Protein AF-A0A4C1T199-F1 (afdb_monomer)

InterPro domains:
  IPR036397 Ribonuclease H superfamily [G3DSA:3.30.420.10] (5-87)

Secondary structure (DSSP, 8-state):
--------HHHHHHHHHTT---PPTT-GGG-HIIIIIHHHHHHHSTT---SSHHHHHHHHHHHHHHHHHHHHHHHHHHHHHHHHHT-SSPPP-----SHHHHHHHHHHH-

Radius of gyration: 20.2 Å; Cα contacts (8 Å, |Δi|>4): 22; chains: 1; bounding box: 51×42×46 Å

Foldseek 3Di:
DDPPDPQDPVNVVVVVVVVPDPDDPPPPVVDPCSPQVCVQLCVVCPPDDDPDPVVVVVSSVVSSCVSVVVVVVVVVVVVVVVCQVVDPDDDDDDPVPPPVVVVVVVVSVD

Organism: Eumeta variegata (NCBI:txid151549)

Solvent-accessible surface area (backbone atoms only — not comparable to full-atom values): 6987 Å² total; per-residue (Å²): 137,83,92,73,81,88,77,45,76,67,55,49,54,56,37,64,77,46,79,59,79,86,68,67,87,92,47,70,91,71,44,67,52,63,73,51,51,49,52,53,41,50,60,70,52,53,95,66,82,65,96,45,70,66,59,45,50,50,53,49,52,51,44,51,48,51,51,52,49,55,51,51,50,50,54,50,50,53,55,49,50,55,50,56,75,70,44,94,62,80,85,78,84,83,77,78,66,71,61,66,62,56,55,54,51,58,68,75,74,108

pLDDT: mean 70.11, std 15.96, range [34.03, 97.06]

Structure (mmCIF, N/CA/C/O backbone):
data_AF-A0A4C1T199-F1
#
_entry.id   AF-A0A4C1T199-F1
#
loop_
_atom_site.group_PDB
_atom_site.id
_atom_site.type_symbol
_atom_site.label_atom_id
_atom_site.label_alt_id
_atom_site.label_comp_id
_atom_site.label_asym_id
_atom_site.label_entity_id
_atom_site.label_seq_id
_atom_site.pdbx_PDB_ins_code
_atom_site.Cartn_x
_atom_site.Cartn_y
_atom_site.Cartn_z
_atom_site.occupancy
_atom_site.B_iso_or_equiv
_atom_site.auth_seq_id
_atom_site.auth_comp_id
_atom_site.auth_asym_id
_atom_site.auth_atom_id
_atom_site.pdbx_PDB_model_num
ATOM 1 N N . MET A 1 1 ? -9.359 -24.063 7.436 1.00 35.16 1 MET A N 1
ATOM 2 C CA . MET A 1 1 ? -10.276 -22.907 7.341 1.00 35.16 1 MET A CA 1
ATOM 3 C C . MET A 1 1 ? -10.502 -22.633 5.862 1.00 35.16 1 MET A C 1
ATOM 5 O O . MET A 1 1 ? -9.611 -22.157 5.174 1.00 35.16 1 MET A O 1
ATOM 9 N N . THR A 1 2 ? -11.620 -23.132 5.354 1.00 34.03 2 THR A N 1
ATOM 10 C CA . THR A 1 2 ? -11.998 -23.245 3.940 1.00 34.03 2 THR A CA 1
ATOM 11 C C . THR A 1 2 ? -12.396 -21.885 3.352 1.00 34.03 2 THR A C 1
ATOM 13 O O . THR A 1 2 ? -13.448 -21.364 3.701 1.00 34.03 2 THR A O 1
ATOM 16 N N . MET A 1 3 ? -11.599 -21.320 2.433 1.00 44.09 3 MET A N 1
ATOM 17 C CA . MET A 1 3 ? -12.063 -20.263 1.512 1.00 44.09 3 MET A CA 1
ATOM 18 C C . MET A 1 3 ? -12.779 -20.915 0.318 1.00 44.09 3 MET A C 1
ATOM 20 O O . MET A 1 3 ? -12.268 -20.941 -0.799 1.00 44.09 3 MET A O 1
ATOM 24 N N . LEU A 1 4 ? -13.930 -21.534 0.563 1.00 49.19 4 LEU A N 1
ATOM 25 C CA . LEU A 1 4 ? -14.813 -22.030 -0.490 1.00 49.19 4 LEU A CA 1
ATOM 26 C C . LEU A 1 4 ? -15.930 -20.996 -0.687 1.00 49.19 4 LEU A C 1
ATOM 28 O O . LEU A 1 4 ? -16.719 -20.772 0.221 1.00 49.19 4 LEU A O 1
ATOM 32 N N . ALA A 1 5 ? -15.936 -20.384 -1.876 1.00 52.59 5 ALA A N 1
ATOM 33 C CA . ALA A 1 5 ? -17.020 -19.611 -2.494 1.00 52.59 5 ALA A CA 1
ATOM 34 C C . ALA A 1 5 ? -17.543 -18.356 -1.750 1.00 52.59 5 ALA A C 1
ATOM 36 O O . ALA A 1 5 ? -18.486 -18.417 -0.972 1.00 52.59 5 ALA A O 1
ATOM 37 N N . VAL A 1 6 ? -16.997 -17.178 -2.092 1.00 60.91 6 VAL A N 1
ATOM 38 C CA . VAL A 1 6 ? -17.610 -15.853 -1.800 1.00 60.91 6 VAL A CA 1
ATOM 39 C C . VAL A 1 6 ? -18.244 -15.226 -3.058 1.00 60.91 6 VAL A C 1
ATOM 41 O O . VAL A 1 6 ? -18.815 -14.141 -3.007 1.00 60.91 6 VAL A O 1
ATOM 44 N N . ILE A 1 7 ? -18.169 -15.885 -4.216 1.00 65.81 7 ILE A N 1
ATOM 45 C CA . ILE A 1 7 ? -18.679 -15.306 -5.465 1.00 65.81 7 ILE A CA 1
ATOM 46 C C . ILE A 1 7 ? -20.183 -15.601 -5.568 1.00 65.81 7 ILE A C 1
ATOM 48 O O . ILE A 1 7 ? -20.585 -16.745 -5.766 1.00 65.81 7 ILE A O 1
ATOM 52 N N . SER A 1 8 ? -21.008 -14.563 -5.398 1.00 79.62 8 SER A N 1
ATOM 53 C CA . SER A 1 8 ? -22.467 -14.611 -5.576 1.00 79.62 8 SER A CA 1
ATOM 54 C C . SER A 1 8 ? -22.842 -14.722 -7.061 1.00 79.62 8 SER A C 1
ATOM 56 O O . SER A 1 8 ? -22.076 -14.322 -7.942 1.00 79.62 8 SER A O 1
ATOM 58 N N . ALA A 1 9 ? -24.054 -15.198 -7.354 1.00 73.69 9 ALA A N 1
ATOM 59 C CA . ALA A 1 9 ? -24.623 -15.195 -8.705 1.00 73.69 9 ALA A CA 1
ATOM 60 C C . ALA A 1 9 ? -24.658 -13.786 -9.330 1.00 73.69 9 ALA A C 1
ATOM 62 O O . ALA A 1 9 ? -24.552 -13.624 -10.543 1.00 73.69 9 ALA A O 1
ATOM 63 N N . GLU A 1 10 ? -24.785 -12.747 -8.508 1.00 76.69 10 GLU A N 1
ATOM 64 C CA . GLU A 1 10 ? -24.728 -11.358 -8.965 1.00 76.69 10 GLU A CA 1
ATOM 65 C C . GLU A 1 10 ? -23.302 -10.927 -9.330 1.00 76.69 10 GLU A C 1
ATOM 67 O O . GLU A 1 10 ? -23.082 -10.338 -10.384 1.00 76.69 10 GLU A O 1
ATOM 72 N N . THR A 1 11 ? -22.311 -11.327 -8.527 1.00 67.50 11 THR A N 1
ATOM 73 C CA . THR A 1 11 ? -20.888 -11.106 -8.825 1.00 67.50 11 THR A CA 1
ATOM 74 C C . THR A 1 11 ? -20.446 -11.869 -10.073 1.00 67.50 11 THR A C 1
ATOM 76 O O . THR A 1 11 ? -19.643 -11.360 -10.843 1.00 67.50 11 THR A O 1
ATOM 79 N N . THR A 1 12 ? -20.981 -13.072 -10.296 1.00 68.75 12 THR A N 1
ATOM 80 C CA . THR A 1 12 ? -20.656 -13.896 -11.470 1.00 68.75 12 THR A CA 1
ATOM 81 C C . THR A 1 12 ? -21.156 -13.237 -12.751 1.00 68.75 12 THR A C 1
ATOM 83 O O . THR A 1 12 ? -20.362 -13.045 -13.661 1.00 68.75 12 THR A O 1
ATOM 86 N N . ARG A 1 13 ? -22.414 -12.772 -12.780 1.00 75.31 13 ARG A N 1
ATOM 87 C CA . ARG A 1 13 ? -22.972 -12.028 -13.925 1.00 75.31 13 ARG A CA 1
ATOM 88 C C . ARG A 1 13 ? -22.185 -10.754 -14.231 1.00 75.31 13 ARG A C 1
ATOM 90 O O . ARG A 1 13 ? -21.820 -10.507 -15.372 1.00 75.31 13 ARG A O 1
ATOM 97 N N . PHE A 1 14 ? -21.840 -9.988 -13.197 1.00 71.38 14 PHE A N 1
ATOM 98 C CA . PHE A 1 14 ? -21.012 -8.793 -13.360 1.00 71.38 14 PHE A CA 1
ATOM 99 C C . PHE A 1 14 ? -19.614 -9.105 -13.931 1.00 71.38 14 PHE A C 1
ATOM 101 O O . PHE A 1 14 ? -19.091 -8.349 -14.747 1.00 71.38 14 PHE A O 1
ATOM 108 N N . LEU A 1 15 ? -18.998 -10.219 -13.518 1.00 68.06 15 LEU A N 1
ATOM 109 C CA . LEU A 1 15 ? -17.690 -10.666 -14.015 1.00 68.06 15 LEU A CA 1
ATOM 110 C C . LEU A 1 15 ? -17.754 -11.346 -15.393 1.00 68.06 15 LEU A C 1
ATOM 112 O O . LEU A 1 15 ? -16.746 -11.382 -16.095 1.00 68.06 15 LEU A O 1
ATOM 116 N N . GLU A 1 16 ? -18.901 -11.890 -15.791 1.00 70.62 16 GLU A N 1
ATOM 117 C CA . GLU A 1 16 ? -19.142 -12.378 -17.153 1.00 70.62 16 GLU A CA 1
ATOM 118 C C . GLU A 1 16 ? -19.201 -11.206 -18.139 1.00 70.62 16 GLU A C 1
ATOM 120 O O . GLU A 1 16 ? -18.557 -11.254 -19.190 1.00 70.62 16 GLU A O 1
ATOM 125 N N . ASP A 1 17 ? -19.867 -10.114 -17.752 1.00 69.81 17 ASP A N 1
ATOM 126 C CA . ASP A 1 17 ? -19.893 -8.865 -18.519 1.00 69.81 17 ASP A CA 1
ATOM 127 C C . ASP A 1 17 ? -18.507 -8.189 -18.570 1.00 69.81 17 ASP A C 1
ATOM 129 O O . ASP A 1 17 ? -18.125 -7.565 -19.564 1.00 69.81 17 ASP A O 1
ATOM 133 N N . GLN A 1 18 ? -17.712 -8.338 -17.507 1.00 59.62 18 GLN A N 1
ATOM 134 C CA . GLN A 1 18 ? -16.345 -7.830 -17.390 1.00 59.62 18 GLN A CA 1
ATOM 135 C C . GLN A 1 18 ? -15.328 -8.953 -17.613 1.00 59.62 18 GLN A C 1
ATOM 137 O O . GLN A 1 18 ? -14.804 -9.449 -16.626 1.00 59.62 18 GLN A O 1
ATOM 142 N N . LYS A 1 19 ? -15.023 -9.331 -18.872 1.00 60.66 19 LYS A N 1
ATOM 143 C CA . LYS A 1 19 ? -14.031 -10.371 -19.277 1.00 60.66 19 LYS A CA 1
ATOM 144 C C . LYS A 1 19 ? -12.987 -10.691 -18.195 1.00 60.66 19 LYS A C 1
ATOM 146 O O . LYS A 1 19 ? -11.875 -10.153 -18.193 1.00 60.66 19 LYS A O 1
ATOM 151 N N . SER A 1 20 ? -13.362 -11.577 -17.277 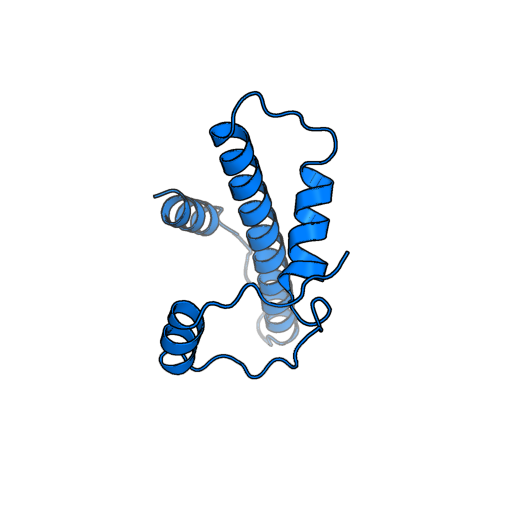1.00 62.75 20 SER A N 1
ATOM 152 C CA . SER A 1 20 ? -12.520 -11.923 -16.146 1.00 62.75 20 SER A CA 1
ATOM 153 C C . SER A 1 20 ? -11.333 -12.710 -16.676 1.00 62.75 20 SER A C 1
ATOM 155 O O . SER A 1 20 ? -11.477 -13.631 -17.483 1.00 62.75 20 SER A O 1
ATOM 157 N N . THR A 1 21 ? -10.132 -12.309 -16.274 1.00 59.97 21 THR A N 1
ATOM 158 C CA . THR A 1 21 ? -8.916 -13.045 -16.626 1.00 59.97 21 THR A CA 1
ATOM 159 C C . THR A 1 21 ? -9.031 -14.435 -16.002 1.00 59.97 21 THR A C 1
ATOM 161 O O . THR A 1 21 ? -9.262 -14.542 -14.801 1.00 59.97 21 THR A O 1
ATOM 164 N N . GLY A 1 22 ? -8.967 -15.485 -16.832 1.00 57.75 22 GLY A N 1
ATOM 165 C CA . GLY A 1 22 ? -9.269 -16.884 -16.491 1.00 57.75 22 GLY A CA 1
ATOM 166 C C . GLY A 1 22 ? -8.294 -17.519 -15.499 1.00 57.75 22 GLY A C 1
ATOM 167 O O . GLY A 1 22 ? -7.640 -18.512 -15.811 1.00 57.75 22 GLY A O 1
ATOM 168 N N . TYR A 1 23 ? -8.166 -16.933 -14.312 1.00 59.06 23 TYR A N 1
ATOM 169 C CA . TYR A 1 23 ? -7.356 -17.465 -13.237 1.00 59.06 23 TYR A CA 1
ATOM 170 C C . TYR A 1 23 ? -7.977 -18.773 -12.746 1.00 59.06 23 TYR A C 1
ATOM 172 O O . TYR A 1 23 ? -9.166 -18.802 -12.412 1.00 59.06 23 TYR A O 1
ATOM 180 N N . PRO A 1 24 ? -7.190 -19.856 -12.672 1.00 61.06 24 PRO A N 1
ATOM 181 C CA . PRO A 1 24 ? -7.676 -21.100 -12.115 1.00 61.06 24 PRO A CA 1
ATOM 182 C C . PRO A 1 24 ? -8.100 -20.891 -10.650 1.00 61.06 24 PRO A C 1
ATOM 184 O O . PRO A 1 24 ? -7.430 -20.155 -9.910 1.00 61.06 24 PRO A O 1
ATOM 187 N N . PRO A 1 25 ? -9.192 -21.537 -10.204 1.00 60.84 25 PRO A N 1
ATOM 188 C CA . PRO A 1 25 ? -9.600 -21.502 -8.807 1.00 60.84 25 PRO A CA 1
ATOM 189 C C . PRO A 1 25 ? -8.437 -21.916 -7.886 1.00 60.84 25 PRO A C 1
ATOM 191 O O . PRO A 1 25 ? -7.657 -22.806 -8.221 1.00 60.84 25 PRO A O 1
ATOM 194 N N . TYR A 1 26 ? -8.337 -21.294 -6.706 1.00 56.25 26 TYR A N 1
ATOM 195 C CA . TYR A 1 26 ? -7.384 -21.637 -5.628 1.00 56.25 26 TYR A CA 1
ATOM 196 C C . TYR A 1 26 ? -5.907 -21.279 -5.810 1.00 56.25 26 TYR A C 1
ATOM 198 O O . TYR A 1 26 ? -5.066 -21.818 -5.092 1.00 56.25 26 TYR A O 1
ATOM 206 N N . HIS A 1 27 ? -5.564 -20.315 -6.661 1.00 60.44 27 HIS A N 1
ATOM 207 C CA . HIS A 1 27 ? -4.216 -19.743 -6.660 1.00 60.44 27 HIS A CA 1
ATOM 208 C C . HIS A 1 27 ? -4.201 -18.294 -6.141 1.00 60.44 27 HIS A C 1
ATOM 210 O O . HIS A 1 27 ? -3.972 -17.354 -6.904 1.00 60.44 27 HIS A O 1
ATOM 216 N N . PRO A 1 28 ? -4.356 -18.069 -4.816 1.00 56.03 28 PRO A N 1
ATOM 217 C CA . PRO A 1 28 ? -4.032 -16.768 -4.224 1.00 56.03 28 PRO A CA 1
ATOM 218 C C . PRO A 1 28 ? -2.561 -16.397 -4.484 1.00 56.03 28 PRO A C 1
ATOM 220 O O . PRO A 1 28 ? -2.224 -15.217 -4.498 1.00 56.03 28 PRO A O 1
ATOM 223 N N . TYR A 1 29 ? -1.731 -17.402 -4.777 1.00 55.44 29 TYR A N 1
ATOM 224 C CA . TYR A 1 29 ? -0.367 -17.317 -5.278 1.00 55.44 29 TYR A CA 1
ATOM 225 C C . TYR A 1 29 ? -0.228 -16.915 -6.764 1.00 55.44 29 TYR A C 1
ATOM 227 O O . TYR A 1 29 ? 0.839 -17.093 -7.342 1.00 55.44 29 TYR A O 1
ATOM 235 N N . LEU A 1 30 ? -1.258 -16.394 -7.427 1.00 62.19 30 LEU A N 1
ATOM 236 C CA . LEU A 1 30 ? -1.114 -15.801 -8.768 1.00 62.19 30 LEU A CA 1
ATOM 237 C C . LEU A 1 30 ? -1.511 -14.325 -8.806 1.00 62.19 30 LEU A C 1
ATOM 239 O O . LEU A 1 30 ? -1.213 -13.635 -9.776 1.00 62.19 30 LEU A O 1
ATOM 243 N N . ALA A 1 31 ? -2.125 -13.810 -7.738 1.00 69.25 31 ALA A N 1
ATOM 244 C CA . ALA A 1 31 ? -2.489 -12.406 -7.654 1.00 69.25 31 ALA A CA 1
ATOM 245 C C . ALA A 1 31 ? -1.267 -11.568 -7.227 1.00 69.25 31 ALA A C 1
ATOM 247 O O . ALA A 1 31 ? -0.773 -11.745 -6.107 1.00 69.25 31 ALA A O 1
ATOM 248 N N . PRO A 1 32 ? -0.808 -10.597 -8.039 1.00 67.25 32 PRO A N 1
ATOM 249 C CA . PRO A 1 32 ? 0.330 -9.738 -7.691 1.00 67.25 32 PRO A CA 1
ATOM 250 C C . PRO A 1 32 ? 0.159 -9.016 -6.346 1.00 67.25 32 PRO A C 1
ATOM 252 O O . PRO A 1 32 ? 1.130 -8.777 -5.623 1.00 67.25 32 PRO A O 1
ATOM 255 N N . ASN A 1 33 ? -1.090 -8.720 -5.974 1.00 74.44 33 ASN A N 1
ATOM 256 C CA . ASN A 1 33 ? -1.425 -8.067 -4.712 1.00 74.44 33 ASN A CA 1
ATOM 257 C C . ASN A 1 33 ? -1.065 -8.926 -3.488 1.00 74.44 33 ASN A C 1
ATOM 259 O O . ASN A 1 33 ? -0.608 -8.382 -2.485 1.00 74.44 33 ASN A O 1
ATOM 263 N N . ASN A 1 34 ? -1.197 -10.253 -3.578 1.00 75.44 34 ASN A N 1
ATOM 264 C CA . ASN A 1 34 ? -0.989 -11.162 -2.448 1.00 75.44 34 ASN A CA 1
ATOM 265 C C . ASN A 1 34 ? 0.489 -11.381 -2.097 1.00 75.44 34 ASN A C 1
ATOM 267 O O . ASN A 1 34 ? 0.794 -11.645 -0.937 1.00 75.44 34 ASN A O 1
ATOM 271 N N . PHE A 1 35 ? 1.408 -11.229 -3.054 1.00 70.19 35 PHE A N 1
ATOM 272 C CA . PHE A 1 35 ? 2.847 -11.403 -2.803 1.00 70.19 35 PHE A CA 1
ATOM 273 C C . PHE A 1 35 ? 3.628 -10.120 -2.634 1.00 70.19 35 PHE A C 1
ATOM 275 O O . PHE A 1 35 ? 4.657 -10.114 -1.966 1.00 70.19 35 PHE A O 1
ATOM 282 N N . TYR A 1 36 ? 3.192 -9.056 -3.300 1.00 74.06 36 TYR A N 1
ATOM 283 C CA . TYR A 1 36 ? 3.976 -7.837 -3.361 1.00 74.06 36 TYR A CA 1
ATOM 284 C C . TYR A 1 36 ? 3.336 -6.738 -2.524 1.00 74.06 36 TYR A C 1
ATOM 286 O O . TYR A 1 36 ? 3.963 -6.229 -1.600 1.00 74.06 36 TYR A O 1
ATOM 294 N N . LEU A 1 37 ? 2.071 -6.412 -2.807 1.00 81.25 37 LEU A N 1
ATOM 295 C CA . LEU A 1 37 ? 1.401 -5.268 -2.194 1.00 81.25 37 LEU A CA 1
ATOM 296 C C . LEU A 1 37 ? 1.049 -5.519 -0.724 1.00 81.25 37 LEU A C 1
ATOM 298 O O . LEU A 1 37 ? 1.424 -4.737 0.146 1.00 81.25 37 LEU A O 1
ATOM 302 N N . PHE A 1 38 ? 0.340 -6.608 -0.423 1.00 83.75 38 PHE A N 1
ATOM 303 C CA . PHE A 1 38 ? -0.107 -6.865 0.943 1.00 83.75 38 PHE A CA 1
ATOM 304 C C . PHE A 1 38 ? 1.048 -7.144 1.905 1.00 83.75 38 PHE A C 1
ATOM 306 O O . PHE A 1 38 ? 1.028 -6.564 2.989 1.00 83.75 38 PHE A O 1
ATOM 313 N N . PRO A 1 39 ? 2.083 -7.936 1.561 1.00 87.69 39 PRO A N 1
ATOM 314 C CA . PRO A 1 39 ? 3.212 -8.132 2.465 1.00 87.69 39 PRO A CA 1
ATOM 315 C C . PRO A 1 39 ? 3.996 -6.843 2.743 1.00 87.69 39 PRO A C 1
ATOM 317 O O . PRO A 1 39 ? 4.347 -6.593 3.897 1.00 87.69 39 PRO A O 1
ATOM 320 N N . SER A 1 40 ? 4.23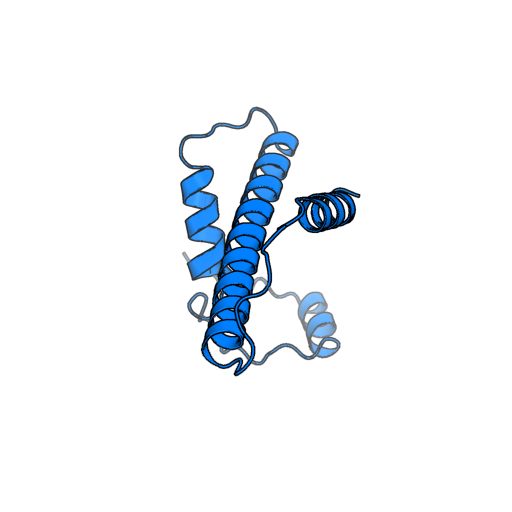0 -5.994 1.734 1.00 84.56 40 SER A N 1
ATOM 321 C CA . SER A 1 40 ? 4.990 -4.752 1.923 1.00 84.56 40 SER A CA 1
ATOM 322 C C . SER A 1 40 ? 4.226 -3.733 2.769 1.00 84.56 40 SER A C 1
ATOM 324 O O . SER A 1 40 ? 4.782 -3.178 3.719 1.00 84.56 40 SER A O 1
ATOM 326 N N . VAL A 1 41 ? 2.936 -3.536 2.482 1.00 87.69 41 VAL A N 1
ATOM 327 C CA . VAL A 1 41 ? 2.066 -2.627 3.238 1.00 87.69 41 VAL A CA 1
ATOM 328 C C . VAL A 1 41 ? 1.858 -3.147 4.659 1.00 87.69 41 VAL A C 1
ATOM 330 O O . VAL A 1 41 ? 1.983 -2.384 5.613 1.00 87.69 41 VAL A O 1
ATOM 333 N N . LYS A 1 42 ? 1.642 -4.457 4.840 1.00 89.12 42 LYS A N 1
ATOM 334 C CA . LYS A 1 42 ? 1.504 -5.075 6.168 1.00 89.12 42 LYS A CA 1
ATOM 335 C C . LYS A 1 42 ? 2.768 -4.928 7.010 1.00 89.12 42 LYS A C 1
ATOM 337 O O . LYS A 1 42 ? 2.660 -4.723 8.212 1.00 89.12 42 LYS A O 1
ATOM 342 N N . ASN A 1 43 ? 3.952 -5.008 6.401 1.00 89.50 43 ASN A N 1
ATOM 343 C CA . ASN A 1 43 ? 5.208 -4.784 7.113 1.00 89.50 43 ASN A CA 1
ATOM 344 C C . ASN A 1 43 ? 5.384 -3.317 7.543 1.00 89.50 43 ASN A C 1
ATOM 346 O O . ASN A 1 43 ? 5.931 -3.063 8.609 1.00 89.50 43 ASN A O 1
ATOM 350 N N . LYS A 1 44 ? 4.904 -2.353 6.746 1.00 88.62 44 LYS A N 1
ATOM 351 C CA . LYS A 1 44 ? 4.941 -0.915 7.081 1.00 88.62 44 LYS A CA 1
ATOM 352 C C . LYS A 1 44 ? 3.937 -0.523 8.163 1.00 88.62 44 LYS A C 1
ATOM 354 O O . LYS A 1 44 ? 4.256 0.285 9.024 1.00 88.62 44 LYS A O 1
ATOM 359 N N . LEU A 1 45 ? 2.757 -1.137 8.133 1.00 91.44 45 LEU A N 1
ATOM 360 C CA . LEU A 1 45 ? 1.704 -0.969 9.137 1.00 91.44 45 LEU A CA 1
ATOM 361 C C . LEU A 1 45 ? 1.943 -1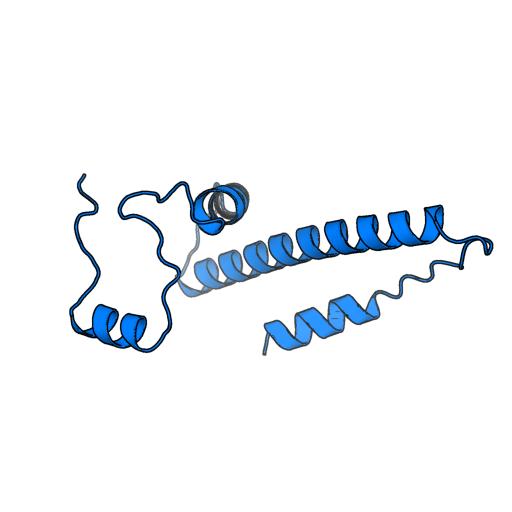.810 10.400 1.00 91.44 45 LEU A C 1
ATOM 363 O O . LEU A 1 45 ? 1.135 -1.772 11.330 1.00 91.44 45 LEU A O 1
ATOM 367 N N . ARG A 1 46 ? 3.008 -2.619 10.427 1.00 93.94 46 ARG A N 1
ATOM 368 C CA . ARG A 1 46 ? 3.303 -3.497 11.554 1.00 93.94 46 ARG A CA 1
ATOM 369 C C . ARG A 1 46 ? 3.488 -2.660 12.818 1.00 93.94 46 ARG A C 1
ATOM 371 O O . ARG A 1 46 ? 4.065 -1.579 12.779 1.00 93.94 46 ARG A O 1
ATOM 378 N N . ASP A 1 47 ? 2.953 -3.170 13.922 1.00 91.69 47 ASP A N 1
ATOM 379 C CA . ASP A 1 47 ? 3.039 -2.569 15.257 1.00 91.69 47 ASP A CA 1
ATOM 380 C C . ASP A 1 47 ? 2.328 -1.205 15.411 1.00 91.69 47 ASP A C 1
ATOM 382 O O . ASP A 1 47 ? 2.327 -0.626 16.498 1.00 91.69 47 ASP A O 1
ATOM 386 N N . GLN A 1 48 ? 1.623 -0.726 14.378 1.00 93.50 48 GLN A N 1
ATOM 387 C CA . GLN A 1 48 ? 0.739 0.434 14.478 1.00 93.50 48 GLN A CA 1
ATOM 388 C C . GLN A 1 48 ? -0.636 0.029 15.022 1.00 93.50 48 GLN A C 1
ATOM 390 O O . GLN A 1 48 ? -1.246 -0.950 14.586 1.00 93.50 48 GLN A O 1
ATOM 395 N N . ARG A 1 49 ? -1.157 0.814 15.969 1.00 95.44 49 ARG A N 1
ATOM 396 C CA . ARG A 1 49 ? -2.542 0.714 16.449 1.00 95.44 49 ARG A CA 1
ATOM 397 C C . ARG A 1 49 ? -3.309 1.951 16.009 1.00 95.44 49 ARG A C 1
ATOM 399 O O . ARG A 1 49 ? -2.871 3.071 16.256 1.00 95.44 49 ARG A O 1
ATOM 406 N N . PHE A 1 50 ? -4.468 1.745 15.396 1.00 95.00 50 PHE A N 1
ATOM 407 C CA . PHE A 1 50 ? -5.321 2.836 14.935 1.00 95.00 50 PHE A CA 1
ATOM 408 C C . PHE A 1 50 ? -6.465 3.064 15.914 1.00 95.00 50 PHE A C 1
ATOM 410 O O . PHE A 1 50 ? -7.131 2.121 16.331 1.00 95.00 50 PHE A O 1
ATOM 417 N N . SER A 1 51 ? -6.700 4.328 16.267 1.00 95.81 51 SER A N 1
ATOM 418 C CA . SER A 1 51 ? -7.793 4.717 17.163 1.00 95.81 51 SER A CA 1
ATOM 419 C C . SER A 1 51 ? -9.165 4.702 16.481 1.00 95.81 51 SER A C 1
ATOM 421 O O . SER A 1 51 ? -10.179 4.759 17.164 1.00 95.81 51 SER A O 1
ATOM 423 N N . SER A 1 52 ? -9.207 4.684 15.144 1.00 97.06 52 SER A N 1
ATOM 424 C CA . SER A 1 52 ? -10.441 4.644 14.359 1.00 97.06 52 SER A CA 1
ATOM 425 C C . SER A 1 52 ? -10.222 3.955 13.010 1.00 97.06 52 SER A C 1
ATOM 427 O O . SER A 1 52 ? -9.083 3.754 12.573 1.00 97.06 52 SER A O 1
ATOM 429 N N . ARG A 1 53 ? -11.325 3.598 12.344 1.00 96.50 53 ARG A N 1
ATOM 430 C CA . ARG A 1 53 ? -11.303 2.983 11.012 1.00 96.50 53 ARG A CA 1
ATOM 431 C C . ARG A 1 53 ? -10.723 3.936 9.971 1.00 96.50 53 ARG A C 1
ATOM 433 O O . ARG A 1 53 ? -9.936 3.507 9.136 1.00 96.50 53 ARG A O 1
ATOM 440 N N . GLU A 1 54 ? -11.088 5.209 10.035 1.00 96.44 54 GLU A N 1
ATOM 441 C CA . GLU A 1 54 ? -10.689 6.249 9.082 1.00 96.44 54 GLU A CA 1
ATOM 442 C C . GLU A 1 54 ? -9.166 6.377 9.065 1.00 96.44 54 GLU A C 1
ATOM 444 O O . GLU A 1 54 ? -8.546 6.257 8.013 1.00 96.44 54 GLU A O 1
ATOM 449 N N . LYS A 1 55 ? -8.543 6.452 10.248 1.00 93.69 55 LYS A N 1
ATOM 450 C CA . LYS A 1 55 ? -7.080 6.504 10.369 1.00 93.69 55 LYS A CA 1
ATOM 451 C C . LYS A 1 55 ? -6.385 5.256 9.825 1.00 93.69 55 LYS A C 1
ATOM 453 O O . LYS A 1 55 ? -5.304 5.368 9.255 1.00 93.69 55 LYS A O 1
ATOM 458 N N . ALA A 1 56 ? -6.987 4.077 9.987 1.00 93.69 56 ALA A N 1
ATOM 459 C CA . ALA A 1 56 ? -6.442 2.843 9.421 1.00 93.69 56 ALA A CA 1
ATOM 460 C C . ALA A 1 56 ? -6.511 2.845 7.883 1.00 93.69 56 ALA A C 1
ATOM 462 O O . ALA A 1 56 ? -5.565 2.420 7.219 1.00 93.69 56 ALA A O 1
ATOM 463 N N . VAL A 1 57 ? -7.613 3.347 7.316 1.00 92.56 57 VAL A N 1
ATOM 464 C CA . VAL A 1 57 ? -7.789 3.485 5.864 1.00 92.56 57 VAL A CA 1
ATOM 465 C C . VAL A 1 57 ? -6.807 4.504 5.292 1.00 92.56 57 VAL A C 1
ATOM 467 O O . VAL A 1 57 ? -6.187 4.227 4.267 1.00 92.56 57 VAL A O 1
ATOM 470 N N . ASP A 1 58 ? -6.614 5.640 5.956 1.00 92.50 58 ASP A N 1
ATOM 471 C CA . ASP A 1 58 ? -5.685 6.676 5.501 1.00 92.50 58 ASP A CA 1
ATOM 472 C C . ASP A 1 58 ? -4.231 6.197 5.547 1.00 92.50 58 ASP A C 1
ATOM 474 O O . ASP A 1 58 ? -3.498 6.359 4.570 1.00 92.50 58 ASP A O 1
ATOM 478 N N . ALA A 1 59 ? -3.827 5.509 6.620 1.00 92.06 59 ALA A N 1
ATOM 479 C CA . ALA A 1 59 ? -2.501 4.900 6.711 1.00 92.06 59 ALA A CA 1
ATOM 480 C C . ALA A 1 59 ? -2.277 3.837 5.622 1.00 92.06 59 ALA A C 1
ATOM 482 O O . ALA A 1 59 ? -1.210 3.778 5.006 1.00 92.06 59 ALA A O 1
ATOM 483 N N . PHE A 1 60 ? -3.296 3.020 5.331 1.00 90.00 60 PHE A N 1
ATOM 484 C CA . PHE A 1 60 ? -3.244 2.058 4.233 1.00 90.00 60 PHE A CA 1
ATOM 485 C C . PHE A 1 60 ? -3.084 2.752 2.874 1.00 90.00 60 PHE A C 1
ATOM 487 O O . PHE A 1 60 ? -2.184 2.392 2.114 1.00 90.00 60 PHE A O 1
ATOM 494 N N . LYS A 1 61 ? -3.903 3.773 2.579 1.00 89.44 61 LYS A N 1
ATOM 495 C CA . LYS A 1 61 ? -3.812 4.559 1.337 1.00 89.44 61 LYS A CA 1
ATOM 496 C C . LYS A 1 61 ? -2.420 5.163 1.176 1.00 89.44 61 LYS A C 1
ATOM 498 O O . LYS A 1 61 ? -1.802 4.972 0.134 1.00 89.44 61 LYS A O 1
ATOM 503 N N . MET A 1 62 ? -1.898 5.808 2.216 1.00 90.75 62 MET A N 1
ATOM 504 C CA . MET A 1 62 ? -0.569 6.420 2.203 1.00 90.75 62 MET A CA 1
ATOM 505 C C . MET A 1 62 ? 0.523 5.406 1.826 1.00 90.75 62 MET A C 1
ATOM 507 O O . MET A 1 62 ? 1.280 5.641 0.887 1.00 90.75 62 MET A O 1
ATOM 511 N N . HIS A 1 63 ? 0.565 4.238 2.473 1.00 87.56 63 HIS A N 1
ATOM 512 C CA . HIS A 1 63 ? 1.604 3.235 2.200 1.00 87.56 63 HIS A CA 1
ATOM 513 C C . HIS A 1 63 ? 1.432 2.484 0.874 1.00 87.56 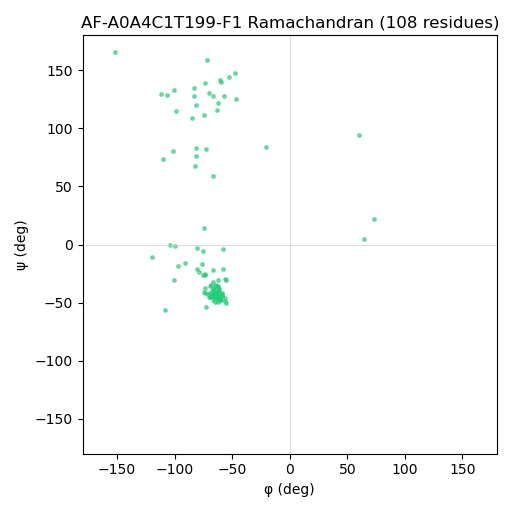63 HIS A C 1
ATOM 515 O O . HIS A 1 63 ? 2.418 2.005 0.300 1.00 87.56 63 HIS A O 1
ATOM 521 N N . VAL A 1 64 ? 0.204 2.364 0.363 1.00 83.12 64 VAL A N 1
ATOM 522 C CA . VAL A 1 64 ? -0.042 1.870 -0.999 1.00 83.12 64 VAL A CA 1
ATOM 523 C C . VAL A 1 64 ? 0.509 2.867 -2.018 1.00 83.12 64 VAL A C 1
ATOM 525 O O . VAL A 1 64 ? 1.222 2.455 -2.933 1.00 83.12 64 VAL A O 1
ATOM 528 N N . LEU A 1 65 ? 0.252 4.166 -1.833 1.00 83.19 65 LEU A N 1
ATOM 529 C CA . LEU A 1 65 ? 0.775 5.217 -2.707 1.00 83.19 65 LEU A CA 1
ATOM 530 C C . LEU A 1 65 ? 2.299 5.284 -2.671 1.00 83.19 65 LEU A C 1
ATOM 532 O O . LEU A 1 65 ? 2.914 5.305 -3.733 1.00 83.19 65 LEU A O 1
ATOM 536 N N . GLU A 1 66 ? 2.918 5.215 -1.492 1.00 80.62 66 GLU A N 1
ATOM 537 C CA . GLU A 1 66 ? 4.377 5.121 -1.361 1.00 80.62 66 GLU A CA 1
ATOM 538 C C . GLU A 1 66 ? 4.944 3.914 -2.123 1.00 80.62 66 GLU A C 1
ATOM 540 O O . GLU A 1 66 ? 5.910 4.054 -2.872 1.00 80.62 66 GLU A O 1
ATOM 545 N N . ASN A 1 67 ? 4.337 2.727 -1.991 1.00 78.88 67 ASN A N 1
ATOM 546 C CA . ASN A 1 67 ? 4.784 1.531 -2.715 1.00 78.88 67 ASN A CA 1
ATOM 547 C C . ASN A 1 67 ? 4.664 1.691 -4.235 1.00 78.88 67 ASN A C 1
ATOM 549 O O . ASN A 1 67 ? 5.595 1.351 -4.970 1.00 78.88 67 ASN A O 1
ATOM 553 N N . ILE A 1 68 ? 3.525 2.199 -4.714 1.00 79.38 68 ILE A N 1
ATOM 554 C CA . ILE A 1 68 ? 3.288 2.441 -6.142 1.00 79.38 68 ILE A CA 1
ATOM 555 C C . ILE A 1 68 ? 4.292 3.470 -6.665 1.00 79.38 68 ILE A C 1
ATOM 557 O O . ILE A 1 68 ? 4.894 3.266 -7.720 1.00 79.38 68 ILE A O 1
ATOM 561 N N . PHE A 1 69 ? 4.533 4.537 -5.911 1.00 74.75 69 PHE A N 1
ATOM 562 C CA . PHE A 1 69 ? 5.450 5.608 -6.265 1.00 74.75 69 PHE A CA 1
ATOM 563 C C . PHE A 1 69 ? 6.903 5.135 -6.337 1.00 74.75 69 PHE A C 1
ATOM 565 O O . PHE A 1 69 ? 7.562 5.336 -7.355 1.00 74.75 69 PHE A O 1
ATOM 572 N N . ILE A 1 70 ? 7.386 4.425 -5.312 1.00 74.69 70 ILE A N 1
ATOM 573 C CA . ILE A 1 70 ? 8.740 3.852 -5.278 1.00 74.69 70 ILE A CA 1
ATOM 574 C C . ILE A 1 70 ? 8.940 2.890 -6.453 1.00 74.69 70 ILE A C 1
ATOM 576 O O . ILE A 1 70 ? 9.977 2.924 -7.120 1.00 74.69 70 ILE A O 1
ATOM 580 N N . LYS A 1 71 ? 7.944 2.047 -6.744 1.00 77.50 71 LYS A N 1
ATOM 581 C CA . LYS A 1 71 ? 8.007 1.101 -7.862 1.00 77.50 71 LYS A CA 1
ATOM 582 C C . LYS A 1 71 ? 8.054 1.821 -9.208 1.00 77.50 71 LYS A C 1
ATOM 584 O O . LYS A 1 71 ? 8.889 1.484 -10.043 1.00 77.50 71 LYS A O 1
ATOM 589 N N . THR A 1 72 ? 7.198 2.821 -9.400 1.00 71.25 72 THR A N 1
ATOM 590 C CA . THR A 1 72 ? 7.131 3.604 -10.642 1.00 71.25 72 THR A CA 1
ATOM 591 C C . THR A 1 72 ? 8.415 4.399 -10.856 1.00 71.25 72 THR A C 1
ATOM 593 O O . THR A 1 72 ? 8.969 4.367 -11.950 1.00 71.25 72 THR A O 1
ATOM 596 N N . TYR A 1 73 ? 8.957 5.019 -9.804 1.00 70.12 73 TYR A N 1
ATOM 597 C CA . TYR A 1 73 ? 10.242 5.716 -9.846 1.00 70.12 73 TYR A CA 1
ATOM 598 C C . TYR A 1 73 ? 11.392 4.773 -10.205 1.00 70.12 73 TYR A C 1
ATOM 600 O O . TYR A 1 73 ? 12.218 5.110 -11.048 1.00 70.12 73 TYR A O 1
ATOM 608 N N . LYS A 1 74 ? 11.433 3.567 -9.624 1.00 75.75 74 LYS A N 1
ATOM 609 C CA . LYS A 1 74 ? 12.463 2.571 -9.946 1.00 75.75 74 LYS A CA 1
ATOM 610 C C . LYS A 1 74 ? 12.380 2.131 -11.408 1.00 75.75 74 LYS A C 1
ATOM 612 O O . LYS A 1 74 ? 13.395 2.136 -12.090 1.00 75.75 74 LYS A O 1
ATOM 617 N N . ILE A 1 75 ? 11.183 1.814 -11.904 1.00 79.06 75 ILE A N 1
ATOM 618 C CA . ILE A 1 75 ? 10.971 1.442 -13.313 1.00 79.06 75 ILE A CA 1
ATOM 619 C C . ILE A 1 75 ? 11.391 2.586 -14.238 1.00 79.06 75 ILE A C 1
ATOM 621 O O . ILE A 1 75 ? 12.130 2.361 -15.193 1.00 79.06 75 ILE A O 1
ATOM 625 N N . LEU A 1 76 ? 10.962 3.812 -13.936 1.00 73.12 76 LEU A N 1
ATOM 626 C CA . LEU A 1 76 ? 11.282 4.984 -14.738 1.00 73.12 76 LEU A CA 1
ATOM 627 C C . LEU A 1 76 ? 12.791 5.266 -14.738 1.00 73.12 76 LEU A C 1
ATOM 629 O O . LEU A 1 76 ? 13.359 5.529 -15.793 1.00 73.12 76 LEU A O 1
ATOM 633 N N . LYS A 1 77 ? 13.455 5.149 -13.584 1.00 74.94 77 LYS A N 1
ATOM 634 C CA . LYS A 1 77 ? 14.907 5.314 -13.452 1.00 74.94 77 LYS A CA 1
ATOM 635 C C . LYS A 1 77 ? 15.668 4.298 -14.300 1.00 74.94 77 LYS A C 1
ATOM 637 O O . LYS A 1 77 ? 16.562 4.699 -15.036 1.00 74.94 77 LYS A O 1
ATOM 642 N N . GLU A 1 78 ? 15.300 3.020 -14.241 1.00 77.06 78 GLU A N 1
AT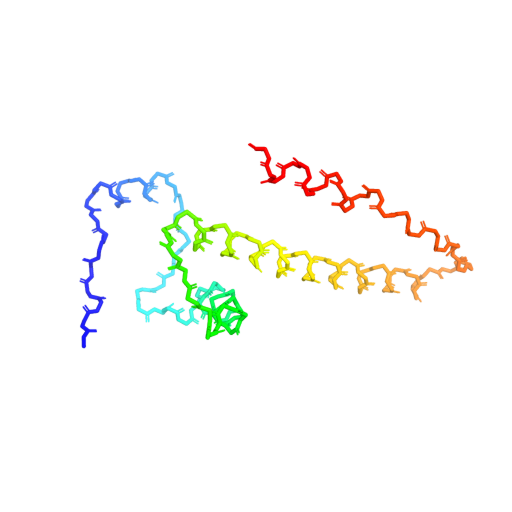OM 643 C CA . GLU A 1 78 ? 15.937 1.976 -15.057 1.00 77.06 78 GLU A CA 1
ATOM 644 C C . GLU A 1 78 ? 15.683 2.193 -16.558 1.00 77.06 78 GLU A C 1
ATOM 646 O O . GLU A 1 78 ? 16.597 2.074 -17.370 1.00 77.06 78 GLU A O 1
ATOM 651 N N . GLN A 1 79 ? 14.467 2.593 -16.945 1.00 71.69 79 GLN A N 1
ATOM 652 C CA . GLN A 1 79 ? 14.136 2.906 -18.341 1.00 71.69 79 GLN A CA 1
ATOM 653 C C . GLN A 1 79 ? 14.890 4.129 -18.879 1.00 71.69 79 GLN A C 1
ATOM 655 O O . GLN A 1 79 ? 15.276 4.146 -20.050 1.00 71.69 79 GLN A O 1
ATOM 660 N N . ILE A 1 80 ? 15.079 5.158 -18.051 1.00 75.69 80 ILE A N 1
ATOM 661 C CA . ILE A 1 80 ? 15.858 6.352 -18.397 1.00 75.69 80 ILE A CA 1
ATOM 662 C C . ILE A 1 80 ? 17.342 5.994 -18.485 1.00 75.69 80 ILE A C 1
ATOM 664 O O . ILE A 1 80 ? 17.988 6.356 -19.463 1.00 75.69 80 ILE A O 1
ATOM 668 N N . LEU A 1 81 ? 17.871 5.232 -17.524 1.00 78.31 81 LEU A N 1
ATOM 669 C CA . LEU A 1 81 ? 19.267 4.797 -17.516 1.00 78.31 81 LEU A CA 1
ATOM 670 C C . LEU A 1 81 ? 19.593 3.941 -18.747 1.00 78.31 81 LEU A C 1
ATOM 672 O O . LEU A 1 81 ? 20.581 4.203 -19.425 1.00 78.31 81 LEU A O 1
ATOM 676 N N . HIS A 1 82 ? 18.725 2.990 -19.095 1.00 74.50 82 HIS A N 1
ATOM 677 C CA . HIS A 1 82 ? 18.853 2.183 -20.309 1.00 74.50 82 HIS A CA 1
ATOM 678 C C . HIS A 1 82 ? 18.861 3.049 -21.579 1.00 74.50 82 HIS A C 1
ATOM 680 O O . HIS A 1 82 ? 19.679 2.830 -22.468 1.00 74.50 82 HIS A O 1
ATOM 686 N N . ARG A 1 83 ? 17.997 4.072 -21.655 1.00 74.31 83 ARG A N 1
ATOM 687 C CA . ARG A 1 83 ? 17.979 5.020 -22.783 1.00 74.31 83 ARG A CA 1
ATOM 688 C C . ARG A 1 83 ? 19.229 5.895 -22.857 1.00 74.31 83 ARG A C 1
ATOM 690 O O . ARG A 1 83 ? 19.700 6.150 -23.957 1.00 74.31 83 ARG A O 1
ATOM 697 N N . ILE A 1 84 ? 19.768 6.340 -21.723 1.00 71.81 84 ILE A N 1
ATOM 698 C CA . ILE A 1 84 ? 20.994 7.152 -21.676 1.00 71.81 84 ILE A CA 1
ATOM 699 C C . ILE A 1 84 ? 22.205 6.318 -22.100 1.00 71.81 84 ILE A C 1
ATOM 701 O O . ILE A 1 84 ? 23.000 6.777 -22.911 1.00 71.81 84 ILE A O 1
ATOM 705 N N . LEU A 1 85 ? 22.320 5.082 -21.610 1.00 75.75 85 LEU A N 1
ATOM 706 C CA . LEU A 1 85 ? 23.423 4.179 -21.956 1.00 75.75 85 LEU A CA 1
ATOM 707 C C . LEU A 1 85 ? 23.402 3.737 -23.427 1.00 75.75 85 LEU A C 1
ATOM 709 O O . LEU A 1 85 ? 24.433 3.340 -23.959 1.00 75.75 85 LEU A O 1
ATOM 713 N N . GLN A 1 86 ? 22.243 3.815 -24.083 1.00 72.25 86 GLN A N 1
ATOM 714 C CA . GLN A 1 86 ? 22.074 3.519 -25.509 1.00 72.25 86 GLN A CA 1
ATOM 715 C C . GLN A 1 86 ? 22.040 4.776 -26.394 1.00 72.25 86 GLN A C 1
ATOM 717 O O . GLN A 1 86 ? 21.918 4.658 -27.612 1.00 72.25 86 GLN A O 1
ATOM 722 N N . SER A 1 87 ? 22.142 5.976 -25.811 1.00 56.44 87 SER A N 1
ATOM 723 C CA . SER A 1 87 ? 22.132 7.239 -26.552 1.00 56.44 87 SER A CA 1
ATOM 724 C C . SER A 1 87 ? 23.533 7.562 -27.090 1.00 56.44 87 SER A C 1
ATOM 726 O O . SER A 1 87 ? 24.477 7.628 -26.304 1.00 56.44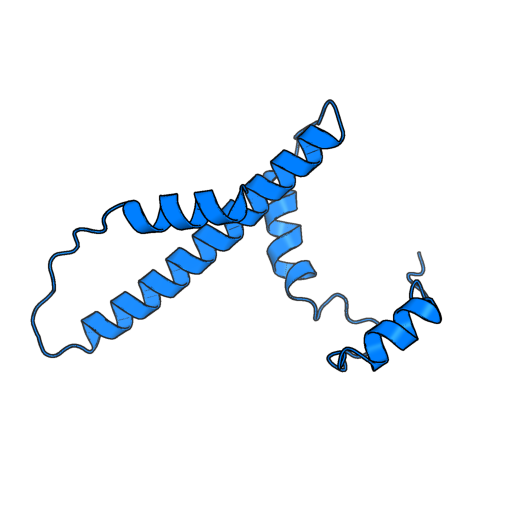 87 SER A O 1
ATOM 728 N N . PRO A 1 88 ? 23.697 7.841 -28.398 1.00 56.25 88 PRO A N 1
ATOM 729 C CA . PRO A 1 88 ? 24.975 8.278 -28.966 1.00 56.25 88 PRO A CA 1
ATOM 730 C C . PRO A 1 88 ? 25.318 9.745 -28.642 1.00 56.25 88 PRO A C 1
ATOM 732 O O . PRO A 1 88 ? 26.403 10.211 -28.981 1.00 56.25 88 PRO A O 1
ATOM 735 N N . VAL A 1 89 ? 24.407 10.492 -28.006 1.00 60.69 89 VAL A N 1
ATOM 736 C CA . VAL A 1 89 ? 24.569 11.918 -27.689 1.00 60.69 89 VAL A CA 1
ATOM 737 C C . VAL A 1 89 ? 24.835 12.088 -26.193 1.00 60.69 89 VAL A C 1
ATOM 739 O O . VAL A 1 89 ? 24.101 11.539 -25.369 1.00 60.69 89 VAL A O 1
ATOM 742 N N . GLY A 1 90 ? 25.900 12.837 -25.877 1.00 57.94 90 GLY A N 1
ATOM 743 C CA . GLY A 1 90 ? 26.403 13.104 -24.527 1.00 57.94 90 GLY A CA 1
ATOM 744 C C . GLY A 1 90 ? 25.328 13.524 -23.518 1.00 57.94 90 GLY A C 1
ATOM 745 O O . GLY A 1 90 ? 24.331 14.153 -23.869 1.00 57.94 90 GLY A O 1
ATOM 746 N N . ALA A 1 91 ? 25.552 13.128 -22.262 1.00 51.12 91 ALA A N 1
ATOM 747 C CA . ALA A 1 91 ? 24.580 13.117 -21.169 1.00 51.12 91 AL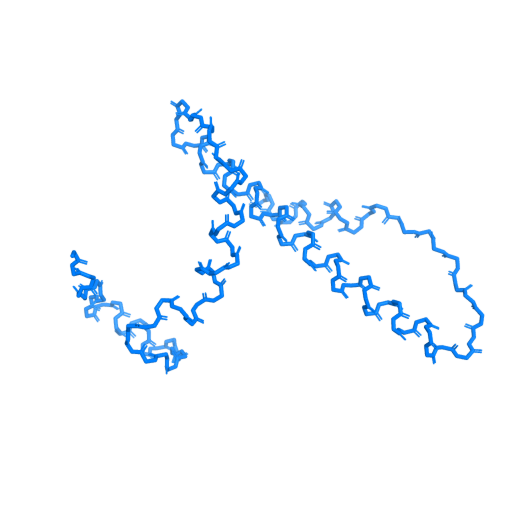A A CA 1
ATOM 748 C C . ALA A 1 91 ? 23.750 14.418 -21.036 1.00 51.12 91 ALA A C 1
ATOM 750 O O . ALA A 1 91 ? 24.331 15.493 -20.862 1.00 51.12 91 ALA A O 1
ATOM 751 N N . PRO A 1 92 ? 22.402 14.344 -21.035 1.00 52.72 92 PRO A N 1
ATOM 752 C CA . PRO A 1 92 ? 21.567 15.493 -20.723 1.00 52.72 92 PRO A CA 1
ATOM 753 C C . PRO A 1 92 ? 21.602 15.809 -19.222 1.00 52.72 92 PRO A C 1
ATOM 755 O O . PRO A 1 92 ? 21.556 14.918 -18.372 1.00 52.72 92 PRO A O 1
ATOM 758 N N . ASN A 1 93 ? 21.661 17.104 -18.914 1.00 47.41 93 ASN A N 1
ATOM 759 C CA . ASN A 1 93 ? 21.673 17.661 -17.566 1.00 47.41 93 ASN A CA 1
ATOM 760 C C . ASN A 1 93 ? 20.363 17.324 -16.819 1.00 47.41 93 ASN A C 1
ATOM 762 O O . ASN A 1 93 ? 19.276 17.734 -17.228 1.00 47.41 93 ASN A O 1
ATOM 766 N N . LEU A 1 94 ? 20.472 16.542 -15.741 1.00 55.25 94 LEU A N 1
ATOM 767 C CA . LEU A 1 94 ? 19.361 16.061 -14.914 1.00 55.25 94 LEU A CA 1
ATOM 768 C C . LEU A 1 94 ? 18.925 17.133 -13.904 1.00 55.25 94 LEU A C 1
ATOM 770 O O . LEU A 1 94 ? 19.178 17.007 -12.709 1.00 55.25 94 LEU A O 1
ATOM 774 N N . ASN A 1 95 ? 18.193 18.149 -14.361 1.00 47.72 95 ASN A N 1
ATOM 775 C CA . ASN A 1 95 ? 17.268 18.857 -13.475 1.00 47.72 95 ASN A CA 1
ATOM 776 C C . ASN A 1 95 ? 15.977 18.034 -13.397 1.00 47.72 95 ASN A C 1
ATOM 778 O O . ASN A 1 95 ? 15.024 18.247 -14.146 1.00 47.72 95 ASN A O 1
ATOM 782 N N . VAL A 1 96 ? 15.978 17.023 -12.523 1.00 49.00 96 VAL A N 1
ATOM 783 C CA . VAL A 1 96 ? 14.759 16.303 -12.135 1.00 49.00 96 VAL A CA 1
ATOM 784 C C . VAL A 1 96 ? 13.963 17.247 -11.245 1.00 49.00 96 VAL A C 1
ATOM 786 O O . VAL A 1 96 ? 14.061 17.211 -10.023 1.00 49.00 96 VAL A O 1
ATOM 789 N N . GLU A 1 97 ? 13.223 18.156 -11.869 1.00 48.66 97 GLU A N 1
ATOM 790 C CA . GLU A 1 97 ? 12.270 18.993 -11.160 1.00 48.66 97 GLU A CA 1
ATOM 791 C C . GLU A 1 97 ? 11.266 18.100 -10.418 1.00 48.66 97 GLU A C 1
ATOM 793 O O . GLU A 1 97 ? 10.647 17.223 -11.013 1.00 48.66 97 GLU A O 1
ATOM 798 N N . GLU A 1 98 ? 11.080 18.339 -9.117 1.00 50.62 98 GLU A N 1
ATOM 799 C CA . GLU A 1 98 ? 10.112 17.679 -8.218 1.00 50.62 98 GLU A CA 1
ATOM 800 C C . GLU A 1 98 ? 8.636 17.813 -8.663 1.00 50.62 98 GLU A C 1
ATOM 802 O O . GLU A 1 98 ? 7.718 17.249 -8.056 1.00 50.62 98 GLU A O 1
ATOM 807 N N . TYR A 1 99 ? 8.389 18.556 -9.739 1.00 48.59 99 TYR A N 1
ATOM 808 C CA . TYR A 1 99 ? 7.081 18.947 -10.248 1.00 48.59 99 TYR A CA 1
ATOM 809 C C . TYR A 1 99 ? 6.140 17.807 -1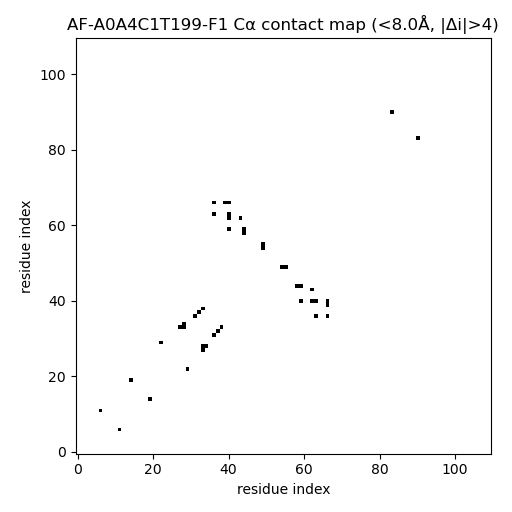0.696 1.00 48.59 99 TYR A C 1
ATOM 811 O O . TYR A 1 99 ? 4.947 17.902 -10.389 1.00 48.59 99 TYR A O 1
ATOM 819 N N . PRO A 1 100 ? 6.572 16.703 -11.347 1.00 56.44 100 PRO A N 1
ATOM 820 C CA . PRO A 1 100 ? 5.633 15.672 -11.786 1.00 56.44 100 PRO A CA 1
ATOM 821 C C . PRO A 1 100 ? 5.104 14.840 -10.610 1.00 56.44 100 PRO A C 1
ATOM 823 O O . PRO A 1 100 ? 3.988 14.327 -10.664 1.00 56.44 100 PRO A O 1
ATOM 826 N N . LEU A 1 101 ? 5.863 14.748 -9.515 1.00 50.56 101 LEU A N 1
ATOM 827 C CA . LEU A 1 101 ? 5.508 13.945 -8.345 1.00 50.56 101 LEU A CA 1
ATOM 828 C C . LEU A 1 101 ? 4.397 14.624 -7.532 1.00 50.56 101 LEU A C 1
ATOM 830 O O . LEU A 1 101 ? 3.429 13.963 -7.154 1.00 50.56 101 LEU A O 1
ATOM 834 N N . LYS A 1 102 ? 4.468 15.953 -7.360 1.00 48.12 102 LYS A N 1
ATOM 835 C CA . LYS A 1 102 ? 3.393 16.748 -6.736 1.00 48.12 102 LYS A CA 1
ATOM 836 C C . LYS A 1 102 ? 2.086 16.701 -7.533 1.00 48.12 102 LYS A C 1
ATOM 838 O O . LYS A 1 102 ? 1.020 16.575 -6.936 1.00 48.12 102 LYS A O 1
ATOM 843 N N . ALA A 1 103 ? 2.154 16.752 -8.864 1.00 49.88 103 ALA A N 1
ATOM 844 C CA . ALA A 1 103 ? 0.969 16.727 -9.725 1.00 49.88 103 ALA A CA 1
ATOM 845 C C . ALA A 1 103 ? 0.243 15.367 -9.717 1.00 49.88 103 ALA A C 1
ATOM 847 O O . ALA A 1 103 ? -0.987 15.317 -9.764 1.00 49.88 103 ALA A O 1
ATOM 848 N N . ILE A 1 104 ? 0.988 14.260 -9.629 1.00 53.72 104 ILE A N 1
ATOM 849 C CA . ILE A 1 104 ? 0.415 12.909 -9.525 1.00 53.72 104 ILE A CA 1
ATOM 850 C C . ILE A 1 104 ? -0.225 12.700 -8.146 1.00 53.72 104 ILE A C 1
ATOM 852 O O . ILE A 1 104 ? -1.341 12.193 -8.071 1.00 53.72 104 ILE A O 1
ATOM 856 N N . LEU A 1 105 ? 0.424 13.152 -7.067 1.00 50.06 105 LEU A N 1
ATOM 857 C CA . LEU A 1 105 ? -0.148 13.123 -5.715 1.00 50.06 105 LEU A CA 1
ATOM 858 C C . LEU A 1 105 ? -1.459 13.919 -5.624 1.00 50.06 105 LEU A C 1
ATOM 860 O O . LEU A 1 105 ? -2.438 13.410 -5.088 1.00 50.06 105 LEU A O 1
ATOM 864 N N . ALA A 1 106 ? -1.519 15.116 -6.214 1.00 51.09 106 ALA A N 1
ATOM 865 C CA . ALA A 1 106 ? -2.726 15.946 -6.213 1.00 51.09 106 ALA A CA 1
ATOM 866 C C . ALA A 1 106 ? -3.924 15.295 -6.931 1.00 51.09 106 ALA A C 1
ATOM 868 O O . ALA A 1 106 ? -5.058 15.520 -6.532 1.00 51.09 106 ALA A O 1
ATOM 869 N N . ARG A 1 107 ? -3.686 14.464 -7.954 1.00 54.34 107 ARG A N 1
ATOM 870 C CA . ARG A 1 107 ? -4.742 13.762 -8.710 1.00 54.34 107 ARG A CA 1
ATOM 871 C C . ARG A 1 107 ? -5.275 12.504 -8.036 1.00 54.34 107 ARG A C 1
ATOM 873 O O . ARG A 1 107 ? -6.341 12.030 -8.404 1.00 54.34 107 ARG A O 1
ATOM 880 N N . VAL A 1 108 ? -4.505 11.924 -7.121 1.00 47.81 108 VAL A N 1
ATOM 881 C CA . VAL A 1 108 ? -4.873 10.685 -6.423 1.00 47.81 108 VAL A CA 1
ATOM 882 C C . VAL A 1 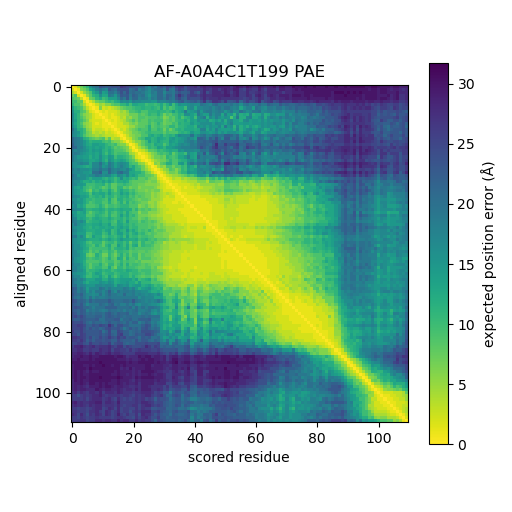108 ? -5.501 10.977 -5.054 1.00 47.81 108 VAL A C 1
ATOM 884 O O . VAL A 1 108 ? -6.167 10.119 -4.483 1.00 47.81 108 VAL A O 1
ATOM 887 N N . VAL A 1 109 ? -5.293 12.189 -4.530 1.00 49.66 109 VAL A N 1
ATOM 888 C CA . VAL A 1 109 ? -5.853 12.660 -3.253 1.00 49.66 109 VAL A CA 1
ATOM 889 C C . VAL A 1 109 ? -7.220 13.358 -3.413 1.00 49.66 109 VAL A C 1
ATOM 891 O O . VAL A 1 109 ? -7.930 13.484 -2.418 1.00 49.66 109 VAL A O 1
ATOM 894 N N . THR A 1 110 ? -7.617 13.771 -4.624 1.00 42.69 110 THR A N 1
ATOM 895 C CA . THR A 1 110 ? -8.969 14.290 -4.949 1.00 42.69 110 THR A CA 1
ATOM 896 C C . THR A 1 110 ? -9.945 13.179 -5.293 1.00 42.69 110 THR A C 1
ATOM 898 O O . THR A 1 110 ? -11.096 13.241 -4.815 1.00 42.69 110 THR A O 1
#

Sequence (110 aa):
MTMLAVISAETTRFLEDQKSTGYPPYHPYLAPNNFYLFPSVKNKLRDQRFSSREKAVDAFKMHVLENIFIKTYKILKEQILHRILQSPVGAPNLNVEEYPLKAILARVVT

Mean predicted aligned error: 15.16 Å